Protein AF-A0A537KC89-F1 (afdb_monomer)

Solvent-accessible surface area (backbone atoms only — not comparable to full-atom values): 2582 Å² total; per-residue (Å²): 142,83,87,81,80,61,65,48,75,48,79,44,87,48,103,57,95,61,34,48,34,41,37,38,35,64,44,97,88,72,47,76,47,76,47,79,50,82,101

Structure (mmCIF, N/CA/C/O backbone):
data_AF-A0A537KC89-F1
#
_entry.id   AF-A0A537KC89-F1
#
loop_
_atom_site.group_PDB
_atom_site.id
_atom_site.type_symbol
_atom_site.label_atom_id
_atom_site.label_alt_id
_atom_site.label_comp_id
_atom_site.label_asym_id
_atom_site.label_entity_id
_atom_site.label_seq_id
_atom_site.pdbx_PDB_ins_cod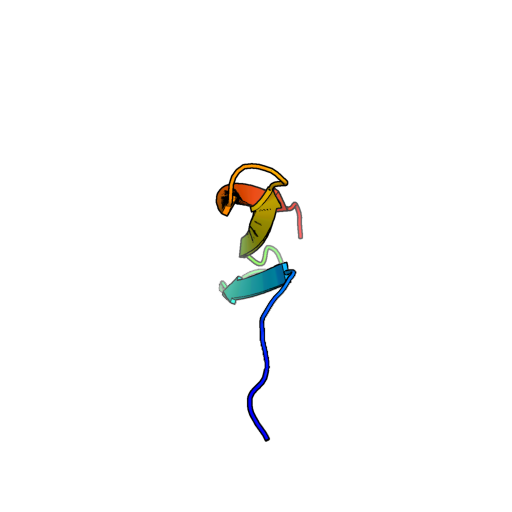e
_atom_site.Cartn_x
_atom_site.Cartn_y
_atom_site.Cartn_z
_atom_site.occupancy
_atom_site.B_iso_or_equiv
_atom_site.auth_seq_id
_atom_site.auth_comp_id
_atom_site.auth_asym_id
_atom_site.auth_atom_id
_atom_site.pdbx_PDB_model_num
ATOM 1 N N . TYR A 1 1 ? -23.274 -8.748 -0.378 1.00 81.50 1 TYR A N 1
ATOM 2 C CA . TYR A 1 1 ? -22.160 -8.538 0.571 1.00 81.50 1 TYR A CA 1
ATOM 3 C C . TYR A 1 1 ? -21.310 -7.376 0.088 1.00 81.50 1 TYR A C 1
ATOM 5 O O . TYR A 1 1 ? -21.275 -7.155 -1.117 1.00 81.50 1 TYR A O 1
ATOM 13 N N . VAL A 1 2 ? -20.662 -6.642 0.996 1.00 90.19 2 VAL A N 1
ATOM 14 C CA . VAL A 1 2 ? -19.734 -5.550 0.660 1.00 90.19 2 VAL A CA 1
ATOM 15 C C . VAL A 1 2 ? -18.399 -5.803 1.358 1.00 90.19 2 VAL A C 1
ATOM 17 O O . VAL A 1 2 ? -18.388 -6.290 2.488 1.00 90.19 2 VAL A O 1
ATOM 20 N N . VAL A 1 3 ? -17.289 -5.515 0.680 1.00 90.25 3 VAL A N 1
ATOM 21 C CA . VAL A 1 3 ? -15.944 -5.639 1.256 1.00 90.25 3 VAL A CA 1
ATOM 22 C C . VAL A 1 3 ? -15.553 -4.287 1.831 1.00 9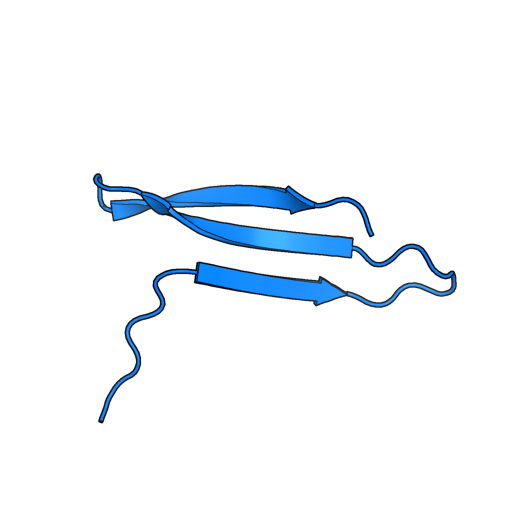0.25 3 VAL A C 1
ATOM 24 O O . VAL A 1 3 ? -15.510 -3.305 1.096 1.00 90.25 3 VAL A O 1
ATOM 27 N N . ASN A 1 4 ? -15.267 -4.247 3.131 1.00 89.62 4 ASN A N 1
ATOM 28 C CA . ASN A 1 4 ? -14.661 -3.084 3.767 1.00 89.62 4 ASN A CA 1
ATOM 29 C C . ASN A 1 4 ? -13.134 -3.276 3.791 1.00 89.62 4 ASN A C 1
ATOM 31 O O . ASN A 1 4 ? -12.660 -4.150 4.523 1.00 89.62 4 ASN A O 1
ATOM 35 N N . PRO A 1 5 ? -12.363 -2.546 2.969 1.00 85.94 5 PRO A N 1
ATOM 36 C CA . PRO A 1 5 ? -10.925 -2.753 2.874 1.00 85.94 5 PRO A CA 1
ATOM 37 C C . PRO A 1 5 ? -10.223 -2.227 4.128 1.00 85.94 5 PRO A C 1
ATOM 39 O O . PRO A 1 5 ? -10.402 -1.076 4.499 1.00 85.94 5 PRO A O 1
ATOM 42 N N . VAL A 1 6 ? -9.396 -3.060 4.759 1.00 90.25 6 VAL A N 1
ATOM 43 C CA . VAL A 1 6 ? -8.511 -2.644 5.867 1.00 90.25 6 VAL A CA 1
ATOM 44 C C . VA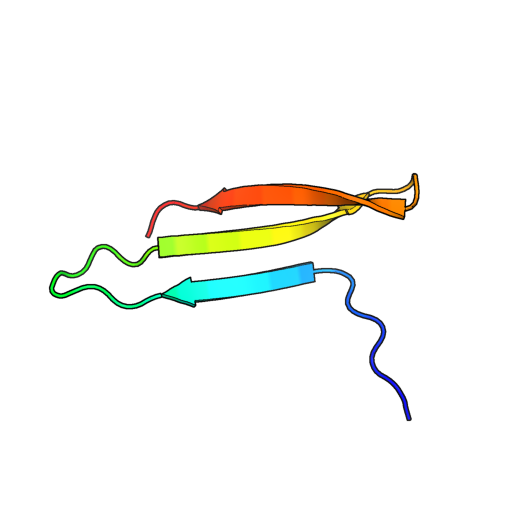L A 1 6 ? -7.131 -2.252 5.330 1.00 90.25 6 VAL A C 1
ATOM 46 O O . VAL A 1 6 ? -6.485 -1.333 5.831 1.00 90.25 6 VAL A O 1
ATOM 49 N N . ILE A 1 7 ? -6.697 -2.946 4.275 1.00 93.25 7 ILE A N 1
ATOM 50 C CA . ILE A 1 7 ? -5.419 -2.755 3.592 1.00 93.25 7 ILE A CA 1
ATOM 51 C C . ILE A 1 7 ? -5.665 -2.869 2.088 1.00 93.25 7 ILE A C 1
ATOM 53 O O . ILE A 1 7 ? -6.396 -3.758 1.644 1.00 93.25 7 ILE A O 1
ATOM 57 N N . VAL A 1 8 ? -5.036 -1.992 1.308 1.00 94.50 8 VAL A N 1
ATOM 58 C CA . VAL A 1 8 ? -5.025 -2.044 -0.159 1.00 94.50 8 VAL A CA 1
ATOM 59 C C . VAL A 1 8 ? -3.585 -1.905 -0.640 1.00 94.50 8 VAL A C 1
ATOM 61 O O . VAL A 1 8 ? -2.893 -0.976 -0.241 1.00 94.50 8 VAL A O 1
ATOM 64 N N . GLU A 1 9 ? -3.119 -2.807 -1.501 1.00 94.81 9 GLU A N 1
ATOM 65 C CA . GLU A 1 9 ? -1.776 -2.737 -2.086 1.00 94.81 9 GLU A CA 1
ATOM 66 C C . GLU A 1 9 ? -1.866 -2.629 -3.609 1.00 94.81 9 GLU A C 1
ATOM 68 O O . GLU A 1 9 ? -2.503 -3.447 -4.275 1.00 94.81 9 GLU A O 1
ATOM 73 N N . PHE A 1 10 ? -1.207 -1.615 -4.161 1.00 92.31 10 PHE A N 1
ATOM 74 C CA . PHE A 1 10 ? -1.077 -1.403 -5.593 1.00 92.31 10 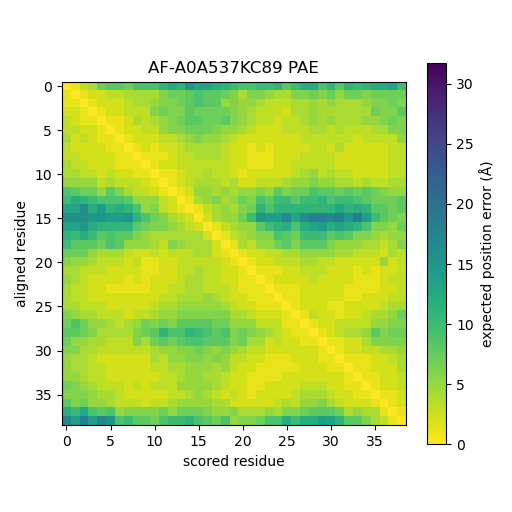PHE A CA 1
ATOM 75 C C . PHE A 1 10 ? 0.295 -1.868 -6.059 1.00 92.31 10 PHE A C 1
ATOM 77 O O . PHE A 1 10 ? 1.326 -1.398 -5.575 1.00 92.31 10 PHE A O 1
ATOM 84 N N . TRP A 1 11 ? 0.279 -2.763 -7.042 1.00 91.81 11 TRP A N 1
ATOM 85 C CA . TRP A 1 11 ? 1.465 -3.298 -7.691 1.00 91.81 11 TRP A CA 1
ATOM 86 C C . TRP A 1 11 ? 1.548 -2.758 -9.110 1.00 91.81 11 TRP A C 1
ATOM 88 O O . TRP A 1 11 ? 0.694 -3.057 -9.947 1.00 91.81 11 TRP A O 1
ATOM 98 N N . GLN A 1 12 ? 2.590 -1.984 -9.398 1.00 87.50 12 GLN A N 1
ATOM 99 C CA . GLN A 1 12 ? 2.854 -1.498 -10.746 1.00 87.50 12 GLN A CA 1
ATOM 100 C C . GLN A 1 12 ? 4.127 -2.142 -11.294 1.00 87.50 12 GLN A C 1
ATOM 102 O O . GLN A 1 12 ? 5.230 -1.970 -10.769 1.00 87.50 12 GLN A O 1
ATOM 107 N N . GLY A 1 13 ? 3.969 -2.897 -12.382 1.00 86.75 13 GLY A N 1
ATOM 108 C CA . GLY A 1 13 ? 5.087 -3.462 -13.128 1.00 86.75 13 GLY A CA 1
ATOM 109 C C . GLY A 1 13 ? 5.874 -2.393 -13.880 1.00 86.75 13 GLY A C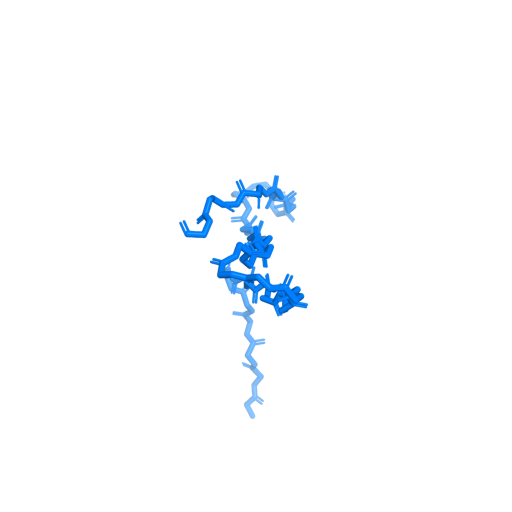 1
ATOM 110 O O . GLY A 1 13 ? 5.287 -1.549 -14.554 1.00 86.75 13 GLY A O 1
ATOM 111 N N . ARG A 1 14 ? 7.206 -2.457 -13.802 1.00 82.50 14 ARG A N 1
ATOM 112 C CA . ARG A 1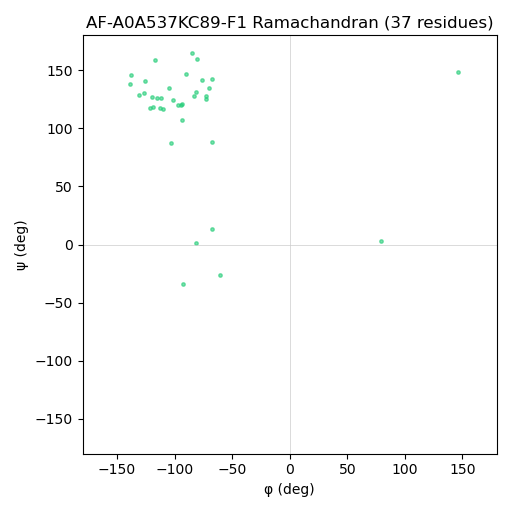 14 ? 8.124 -1.697 -14.662 1.00 82.50 14 ARG A CA 1
ATOM 113 C C . ARG A 1 14 ? 8.966 -2.657 -15.516 1.00 82.50 14 ARG A C 1
ATOM 115 O O . ARG A 1 14 ? 9.099 -3.823 -15.146 1.00 82.50 14 ARG A O 1
ATOM 122 N N . PRO A 1 15 ? 9.549 -2.208 -16.646 1.00 76.81 15 PRO A N 1
ATOM 123 C CA . PRO A 1 15 ? 10.532 -2.987 -17.397 1.00 76.81 15 PRO A CA 1
ATOM 124 C C . PRO A 1 15 ? 11.814 -3.132 -16.556 1.00 76.81 15 PRO A C 1
ATOM 126 O O . PRO A 1 15 ? 12.702 -2.286 -16.578 1.00 76.81 15 PRO A O 1
ATOM 129 N N . GLY A 1 16 ? 11.852 -4.169 -15.722 1.00 73.25 16 GLY A N 1
ATOM 130 C CA . GLY A 1 16 ? 12.878 -4.425 -14.711 1.00 73.25 16 GLY A CA 1
ATOM 131 C C . GLY A 1 16 ? 12.244 -5.102 -13.493 1.00 73.25 16 GLY A C 1
ATOM 132 O O . GLY A 1 16 ? 11.088 -4.846 -13.182 1.00 73.25 16 GLY A O 1
ATOM 133 N N . ARG A 1 17 ? 12.975 -5.961 -12.770 1.00 74.56 17 ARG A N 1
ATOM 134 C CA . ARG A 1 17 ? 12.466 -6.680 -11.573 1.00 74.56 17 ARG A CA 1
ATOM 135 C C . ARG A 1 17 ? 12.175 -5.767 -10.362 1.00 74.56 17 ARG A C 1
ATOM 137 O O . ARG A 1 17 ? 12.023 -6.250 -9.248 1.00 74.56 17 ARG A O 1
ATOM 144 N N . LEU A 1 18 ? 12.134 -4.453 -10.570 1.00 78.56 18 LEU A N 1
ATOM 145 C CA . LEU A 1 18 ? 11.861 -3.443 -9.557 1.00 78.56 18 LEU A CA 1
ATOM 146 C C . LEU A 1 18 ? 10.424 -2.956 -9.731 1.00 78.56 18 LEU A C 1
ATOM 148 O O . LEU A 1 18 ? 10.155 -1.996 -10.455 1.00 78.56 18 LEU A O 1
ATOM 152 N N . HIS A 1 19 ? 9.506 -3.670 -9.091 1.00 83.81 19 HIS A N 1
ATOM 153 C CA . HIS A 1 19 ? 8.099 -3.302 -9.036 1.00 83.81 19 HIS A CA 1
ATOM 154 C C . HIS A 1 19 ? 7.893 -2.155 -8.048 1.00 83.81 19 HIS A C 1
ATOM 156 O O . HIS A 1 19 ? 8.513 -2.121 -6.985 1.00 83.81 19 HIS A O 1
ATOM 162 N N . ASP A 1 20 ? 7.002 -1.225 -8.384 1.00 86.00 20 ASP A N 1
ATOM 163 C CA . ASP A 1 20 ? 6.495 -0.306 -7.375 1.00 86.00 20 ASP A CA 1
ATOM 164 C C . ASP A 1 20 ? 5.391 -0.996 -6.595 1.00 86.00 20 ASP A C 1
ATOM 166 O O . ASP A 1 20 ? 4.455 -1.557 -7.171 1.00 86.00 20 A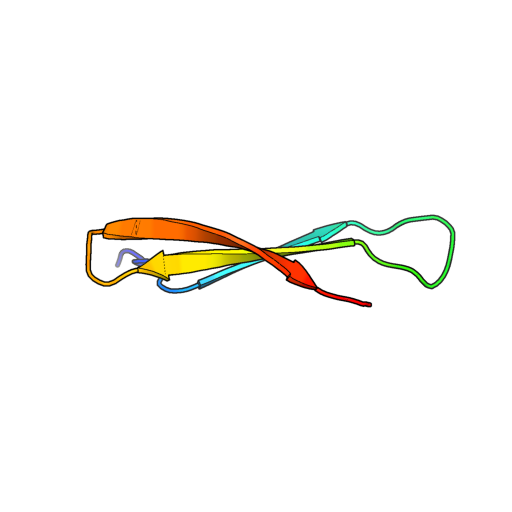SP A O 1
ATOM 170 N N . ARG A 1 21 ? 5.511 -0.910 -5.278 1.00 92.50 21 ARG A N 1
ATOM 171 C CA . ARG A 1 21 ? 4.522 -1.389 -4.330 1.00 92.50 21 ARG A CA 1
ATOM 172 C C . ARG A 1 21 ? 4.092 -0.217 -3.475 1.00 92.50 21 ARG A C 1
ATOM 174 O O . ARG A 1 21 ? 4.923 0.384 -2.796 1.00 92.50 21 ARG A O 1
ATOM 181 N N . ILE A 1 22 ? 2.816 0.136 -3.540 1.00 93.81 22 ILE A N 1
ATOM 182 C CA . ILE A 1 22 ? 2.238 1.203 -2.722 1.00 93.81 22 ILE A CA 1
ATOM 183 C C . ILE A 1 22 ? 1.151 0.583 -1.863 1.00 93.81 22 ILE A C 1
ATOM 185 O O . ILE A 1 22 ? 0.173 0.055 -2.387 1.00 93.81 22 ILE A O 1
ATOM 189 N N . GLN A 1 23 ? 1.317 0.657 -0.550 1.00 95.19 23 GLN A N 1
ATOM 190 C CA . GLN A 1 23 ? 0.362 0.147 0.416 1.00 95.19 23 GLN A CA 1
ATOM 191 C C . GLN A 1 23 ? -0.416 1.301 1.047 1.00 95.19 23 GLN A C 1
ATOM 193 O O . GLN A 1 23 ? 0.155 2.309 1.459 1.00 95.19 23 GLN A O 1
ATOM 198 N N . TYR A 1 24 ? -1.724 1.110 1.134 1.00 95.88 24 TYR A N 1
ATOM 199 C CA . TYR A 1 24 ? -2.678 1.942 1.842 1.00 95.88 24 TYR A CA 1
ATOM 200 C C . TYR A 1 24 ? -3.204 1.151 3.037 1.00 95.88 24 TYR A C 1
ATOM 202 O O . TYR A 1 24 ? -3.726 0.047 2.869 1.00 95.88 24 TYR A O 1
ATOM 210 N N . THR A 1 25 ? -3.100 1.727 4.229 1.00 95.19 25 THR A N 1
ATOM 211 C CA . THR A 1 25 ? -3.580 1.126 5.478 1.00 95.19 25 THR A CA 1
ATOM 212 C C . THR A 1 25 ? -4.506 2.110 6.177 1.00 95.19 25 THR A C 1
ATOM 214 O O . THR A 1 25 ? -4.142 3.276 6.338 1.00 95.19 25 THR A O 1
ATOM 217 N N . ILE A 1 26 ? -5.692 1.658 6.590 1.00 94.62 26 ILE A N 1
ATOM 218 C CA . ILE A 1 26 ? -6.586 2.474 7.422 1.00 94.62 26 ILE A CA 1
ATOM 219 C C . ILE A 1 26 ? -6.006 2.548 8.836 1.00 94.62 26 ILE A C 1
ATOM 221 O O . ILE A 1 26 ? -5.733 1.518 9.453 1.00 94.62 26 ILE A O 1
ATOM 225 N N . LEU A 1 27 ? -5.812 3.763 9.339 1.00 92.25 27 LEU A N 1
ATOM 226 C CA . LEU A 1 27 ? -5.428 4.031 10.722 1.00 92.25 27 LEU A CA 1
ATOM 227 C C . LEU A 1 27 ? -6.659 4.082 11.636 1.00 92.25 27 LEU A C 1
ATOM 229 O O . LEU A 1 27 ? -7.795 4.202 11.180 1.00 92.25 27 LEU A O 1
ATOM 233 N N . GLU A 1 28 ? -6.434 4.008 12.948 1.00 89.44 28 GLU A N 1
ATOM 234 C CA . GLU A 1 28 ? -7.507 4.025 13.957 1.00 89.44 28 GLU A CA 1
ATOM 235 C C . GLU A 1 28 ? -8.350 5.311 13.925 1.00 89.44 28 GLU A C 1
ATOM 237 O O . GLU A 1 28 ? -9.526 5.288 14.282 1.00 89.44 28 GLU A O 1
ATOM 242 N N . ASP A 1 29 ? -7.774 6.418 13.451 1.00 92.12 29 ASP A N 1
ATOM 243 C CA . ASP A 1 29 ? -8.457 7.701 13.254 1.00 92.12 29 ASP A CA 1
ATOM 244 C C . ASP A 1 29 ? -9.263 7.775 11.940 1.00 92.12 29 ASP A C 1
ATOM 246 O O . ASP A 1 29 ? -9.867 8.804 11.632 1.00 92.12 29 ASP A O 1
ATOM 250 N N . GLY A 1 30 ? -9.286 6.691 11.159 1.00 89.25 30 GLY A N 1
ATOM 251 C CA . GLY A 1 30 ? -9.971 6.602 9.871 1.00 89.25 30 GLY A CA 1
ATOM 252 C C . GLY A 1 30 ? -9.211 7.243 8.709 1.00 89.25 30 GLY A C 1
ATOM 253 O O . GLY A 1 30 ? -9.720 7.261 7.586 1.00 89.25 30 GLY A O 1
ATOM 254 N N . SER A 1 31 ? -8.002 7.759 8.942 1.00 93.44 31 SER A N 1
ATOM 255 C CA . SER A 1 31 ? -7.145 8.273 7.879 1.00 93.44 31 SER A CA 1
ATOM 256 C C . SER A 1 31 ? -6.408 7.144 7.153 1.00 93.44 31 SER A C 1
ATOM 258 O O . SER A 1 31 ? -6.251 6.030 7.657 1.00 93.44 31 SER A O 1
ATOM 260 N N . TRP A 1 32 ? -5.951 7.426 5.932 1.00 94.12 32 TRP A N 1
ATOM 261 C CA . TRP A 1 32 ? -5.142 6.489 5.160 1.00 94.12 32 TRP A CA 1
ATOM 262 C C . TRP A 1 32 ? -3.661 6.779 5.362 1.00 94.12 32 TRP A C 1
ATOM 264 O O . TRP A 1 32 ? -3.168 7.843 4.986 1.00 94.12 32 TRP A O 1
ATOM 274 N N . LYS A 1 33 ? -2.931 5.792 5.87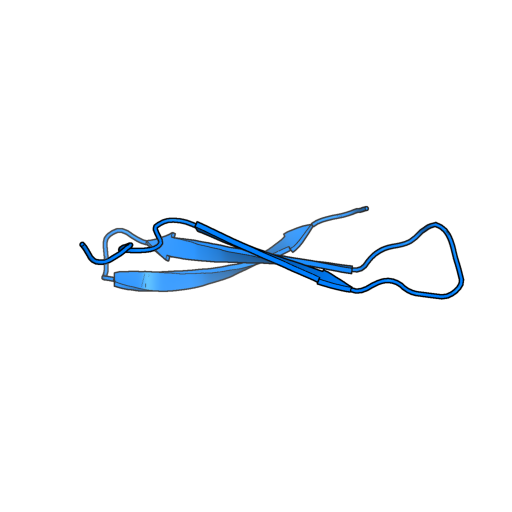4 1.00 93.75 33 LYS A N 1
ATOM 275 C CA . LYS A 1 33 ? -1.473 5.765 5.808 1.00 93.75 33 LYS A CA 1
ATOM 276 C C . LYS A 1 33 ? -1.048 5.209 4.454 1.00 93.75 33 LYS A C 1
ATOM 278 O O . LYS A 1 33 ? -1.498 4.132 4.070 1.00 93.75 33 LYS A O 1
ATOM 283 N N . ILE A 1 34 ? -0.175 5.934 3.759 1.00 95.12 34 ILE A N 1
ATOM 284 C CA . ILE A 1 34 ? 0.360 5.548 2.449 1.00 95.12 34 ILE A CA 1
ATOM 285 C C . ILE A 1 34 ? 1.859 5.306 2.593 1.00 95.12 34 ILE A C 1
ATOM 287 O O . ILE A 1 34 ? 2.584 6.181 3.067 1.00 95.12 34 ILE A O 1
ATOM 291 N N . GLU A 1 35 ? 2.332 4.140 2.169 1.00 94.81 35 GLU A N 1
ATOM 292 C CA . GLU A 1 35 ? 3.751 3.789 2.209 1.00 94.81 35 GLU A CA 1
ATOM 293 C C . GLU A 1 35 ? 4.204 3.069 0.936 1.00 94.81 35 GLU A C 1
ATOM 295 O O . GLU A 1 35 ? 3.444 2.331 0.309 1.00 94.81 35 GLU A O 1
ATOM 300 N N . ARG A 1 36 ? 5.454 3.316 0.524 1.00 91.69 36 ARG A N 1
ATOM 301 C CA . ARG A 1 36 ? 6.082 2.633 -0.612 1.00 91.69 36 ARG A CA 1
ATOM 302 C C . ARG A 1 36 ? 6.926 1.484 -0.082 1.00 91.69 36 ARG A C 1
ATOM 304 O O . ARG A 1 36 ? 7.864 1.719 0.678 1.00 91.69 36 ARG A O 1
ATOM 311 N N . LEU A 1 37 ? 6.612 0.267 -0.503 1.00 87.25 37 LEU A N 1
ATOM 312 C CA . LEU A 1 37 ? 7.374 -0.922 -0.147 1.00 87.25 37 LEU A CA 1
ATOM 313 C C . LEU A 1 37 ? 8.473 -1.162 -1.184 1.00 87.25 37 LEU A C 1
ATOM 315 O O . LEU A 1 37 ? 8.312 -0.860 -2.371 1.00 87.25 37 LEU A O 1
ATOM 319 N N . ALA A 1 38 ? 9.604 -1.698 -0.729 1.00 80.44 38 ALA A N 1
ATOM 320 C CA . ALA A 1 38 ? 10.621 -2.198 -1.640 1.00 80.44 38 ALA A CA 1
ATOM 321 C C . ALA A 1 38 ? 10.084 -3.440 -2.389 1.00 80.44 38 ALA A C 1
ATOM 323 O O . ALA A 1 38 ? 9.330 -4.223 -1.790 1.00 80.44 38 ALA A O 1
ATOM 324 N N . PRO A 1 39 ? 10.422 -3.606 -3.681 1.00 67.31 39 PRO A N 1
ATOM 325 C CA . PRO A 1 39 ? 10.170 -4.849 -4.403 1.00 67.31 39 PRO A CA 1
ATOM 326 C C . PRO A 1 39 ? 10.871 -6.043 -3.752 1.00 67.31 39 PRO A C 1
ATOM 328 O O . PRO A 1 39 ? 11.974 -5.856 -3.187 1.00 67.31 39 PRO A O 1
#

Foldseek 3Di:
DDDDDQKDWDWADDPDPWIWIWMWGQDPVRDTDIDTDTD

Secondary structure (DSSP, 8-state):
-----SEEEEEEEESEEEEEEEEEEE-TTSPEEEEEEP-

Nearest PDB structures (foldseek):
  3r6m-assembly2_C  TM=6.082E-01  e=3.031E-01  Vibrio parahaemolyticus
  7vnl-assembly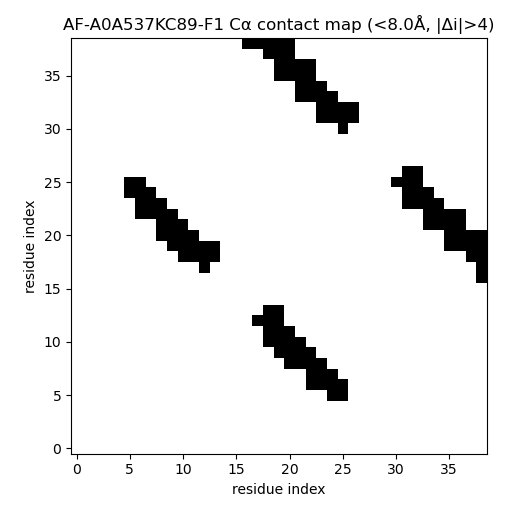1_A  TM=7.732E-01  e=1.523E+00  Sander vitreus
  6bxj-assembly1_A  TM=5.891E-01  e=7.017E-01  Homo sapiens
  1vhz-assembly1_B  TM=6.114E-01  e=2.905E+00  Escherichia coli
  7snx-assembly1_A  TM=6.580E-01  e=4.566E+00  Oplophorus gracilirostris

Mean predicted aligned error: 4.4 Å

Radius of gyration: 12.55 Å; Cα contacts (8 Å, |Δi|>4): 61; chains: 1; bounding box: 35×17×31 Å

pLDDT: mean 88.52, std 6.92, range [67.31, 95.88]

Sequence (39 aa):
YVVNPVIVEFWQGRPGRLHDRIQYTILEDGSWKIERLAP